Protein AF-A0A7M5XNF0-F1 (afdb_monomer)

Foldseek 3Di:
DPPVVVLLVLLVVLLVLLVVLLVLLVVLLVLLVDPDPVSVVVSVVSVVVSVVSVLVSVLSNLPSPDDPVCSVVVNVVVVVVVVVVVVVVVVVVVVCVVPDPPDCVVVSVVSVVVSVVSVVVSVVSVVVSVVVVVVVVD

pLDDT: mean 73.98, std 9.0, range [48.69, 85.56]

Radius of gyration: 18.17 Å; Cα contacts (8 Å, |Δi|>4): 62; chains: 1; bounding box: 54×25×46 Å

Structure (mmCIF, N/CA/C/O backbone):
data_AF-A0A7M5XNF0-F1
#
_entry.id   AF-A0A7M5XNF0-F1
#
loop_
_atom_site.group_PDB
_atom_site.id
_atom_site.type_symbol
_atom_site.label_atom_id
_atom_site.label_alt_id
_atom_site.label_comp_id
_atom_site.label_asym_id
_atom_site.label_entity_id
_atom_site.label_seq_id
_atom_site.pdbx_PDB_ins_code
_atom_site.Cartn_x
_atom_site.Cartn_y
_atom_site.Cartn_z
_atom_site.occupancy
_atom_site.B_iso_or_equiv
_atom_site.auth_seq_id
_atom_site.auth_comp_id
_atom_site.auth_asym_id
_atom_site.auth_atom_id
_atom_site.pdbx_PDB_model_num
ATOM 1 N N . MET A 1 1 ? 24.784 3.211 -17.891 1.00 59.44 1 MET A N 1
ATOM 2 C CA . MET A 1 1 ? 24.011 2.199 -17.129 1.00 59.44 1 MET A CA 1
ATOM 3 C C . MET A 1 1 ? 22.986 1.591 -18.078 1.00 59.44 1 MET A C 1
ATOM 5 O O . MET A 1 1 ? 22.301 2.371 -18.721 1.00 59.44 1 MET A O 1
ATOM 9 N N . SER A 1 2 ? 22.929 0.260 -18.236 1.00 78.19 2 SER A N 1
ATOM 10 C CA . SER A 1 2 ? 21.971 -0.394 -19.157 1.00 78.19 2 SER A CA 1
ATOM 11 C C . SER A 1 2 ? 20.518 -0.008 -18.801 1.00 78.19 2 SER A C 1
ATOM 13 O O . SER A 1 2 ? 20.221 0.072 -17.601 1.00 78.19 2 SER A O 1
ATOM 15 N N . PRO A 1 3 ? 19.625 0.243 -19.782 1.00 77.06 3 PRO A N 1
ATOM 16 C CA . PRO A 1 3 ? 18.224 0.617 -19.546 1.00 77.06 3 PRO A CA 1
ATOM 17 C C . PRO A 1 3 ? 17.480 -0.361 -18.620 1.00 77.06 3 PRO A C 1
ATOM 19 O O . PRO A 1 3 ? 16.696 0.068 -17.774 1.00 77.06 3 PRO A O 1
ATOM 22 N N . GLU A 1 4 ? 17.809 -1.653 -18.672 1.00 78.31 4 GLU A N 1
ATOM 23 C CA . GLU A 1 4 ? 17.236 -2.679 -17.788 1.00 78.31 4 GLU A CA 1
ATOM 24 C C . GLU A 1 4 ? 17.640 -2.484 -16.317 1.00 78.31 4 GLU A C 1
ATOM 26 O O . GLU A 1 4 ? 16.820 -2.600 -15.404 1.00 78.31 4 GLU A O 1
ATOM 31 N N . LYS A 1 5 ? 18.899 -2.096 -16.068 1.00 77.81 5 LYS A N 1
ATOM 32 C CA . LYS A 1 5 ? 19.396 -1.801 -14.712 1.00 77.81 5 LYS A CA 1
ATOM 33 C C . LYS A 1 5 ? 18.741 -0.540 -14.140 1.00 77.81 5 LYS A C 1
ATOM 35 O O . LYS A 1 5 ? 18.507 -0.471 -12.935 1.00 77.81 5 LYS A O 1
ATOM 40 N N . ALA A 1 6 ? 18.421 0.439 -14.990 1.00 79.69 6 ALA A N 1
ATOM 41 C CA . ALA A 1 6 ? 17.707 1.648 -14.581 1.00 79.69 6 ALA A CA 1
ATOM 42 C C . ALA A 1 6 ? 16.245 1.357 -14.199 1.00 79.69 6 ALA A C 1
ATOM 44 O O . ALA A 1 6 ? 15.774 1.875 -13.186 1.00 79.69 6 ALA A O 1
ATOM 45 N N . HIS A 1 7 ? 15.555 0.490 -14.947 1.00 79.75 7 HIS A N 1
ATOM 46 C CA . HIS A 1 7 ? 14.203 0.032 -14.609 1.00 79.75 7 HIS A CA 1
ATOM 47 C C . HIS A 1 7 ? 14.173 -0.730 -13.274 1.00 79.75 7 HIS A C 1
ATOM 49 O O . HIS A 1 7 ? 13.392 -0.393 -12.386 1.00 79.75 7 HIS A O 1
ATOM 55 N N . LEU A 1 8 ? 15.098 -1.677 -13.072 1.00 79.88 8 LEU A N 1
ATOM 56 C CA . LEU A 1 8 ? 15.208 -2.412 -11.806 1.00 79.88 8 LEU A CA 1
ATOM 57 C C . LEU A 1 8 ? 15.539 -1.515 -10.614 1.00 79.88 8 LEU A C 1
ATOM 59 O O . LEU A 1 8 ? 15.061 -1.772 -9.510 1.00 79.88 8 LEU A O 1
ATOM 63 N N . LYS A 1 9 ? 16.346 -0.466 -10.814 1.00 82.19 9 LYS A N 1
ATOM 64 C CA . LYS A 1 9 ? 16.624 0.514 -9.760 1.00 82.19 9 LYS A CA 1
ATOM 65 C C . LYS A 1 9 ? 15.343 1.241 -9.338 1.00 82.19 9 LYS A C 1
ATOM 67 O O . LYS A 1 9 ? 15.036 1.247 -8.155 1.00 82.19 9 LYS A O 1
ATOM 72 N N . ARG A 1 10 ? 14.557 1.740 -10.299 1.00 80.56 10 ARG A N 1
ATOM 73 C CA . ARG A 1 10 ? 13.265 2.399 -10.023 1.00 80.56 10 ARG A CA 1
ATOM 74 C C . ARG A 1 10 ? 12.299 1.476 -9.281 1.00 80.56 10 ARG A C 1
ATOM 76 O O . ARG A 1 10 ? 11.670 1.887 -8.316 1.00 80.56 10 ARG A O 1
ATOM 83 N N . LEU A 1 11 ? 12.242 0.206 -9.682 1.00 80.56 11 LEU A N 1
ATOM 84 C CA . LEU A 1 11 ? 11.401 -0.792 -9.025 1.00 80.56 11 LEU A CA 1
ATOM 85 C C . LEU A 1 11 ? 11.859 -1.088 -7.583 1.00 80.56 11 LEU A C 1
ATOM 87 O O . LEU A 1 11 ? 11.026 -1.277 -6.698 1.00 80.56 11 LEU A O 1
ATOM 91 N N . LYS A 1 12 ? 13.176 -1.097 -7.328 1.00 80.44 12 LYS A N 1
ATOM 92 C CA . LYS A 1 12 ? 13.748 -1.224 -5.975 1.00 80.44 12 LYS A CA 1
ATOM 93 C C . LYS A 1 12 ? 13.467 -0.002 -5.108 1.00 80.44 12 LYS A C 1
ATOM 95 O O . LYS A 1 12 ? 13.158 -0.178 -3.932 1.00 80.44 12 LYS A O 1
ATOM 100 N N . ASP A 1 13 ? 13.518 1.197 -5.681 1.00 83.88 13 ASP A N 1
ATOM 101 C CA . ASP A 1 13 ? 13.226 2.444 -4.968 1.00 83.88 13 ASP A CA 1
ATOM 102 C C . ASP A 1 13 ? 11.769 2.477 -4.458 1.00 83.88 13 ASP A C 1
ATOM 104 O O . ASP A 1 13 ? 11.490 3.096 -3.434 1.00 83.88 13 ASP A O 1
ATOM 108 N N . CYS A 1 14 ? 10.849 1.730 -5.086 1.00 81.25 14 CYS A N 1
ATOM 109 C CA . CYS A 1 14 ? 9.481 1.560 -4.591 1.00 81.25 14 CYS A CA 1
ATOM 110 C C . CYS A 1 14 ? 9.374 0.669 -3.334 1.00 81.25 14 CYS A C 1
ATOM 112 O O . CYS A 1 14 ? 8.430 0.824 -2.561 1.00 81.25 14 CYS A O 1
ATOM 114 N N . ILE A 1 15 ? 10.312 -0.255 -3.089 1.00 80.19 15 ILE A N 1
ATOM 115 C CA . ILE A 1 15 ? 10.198 -1.270 -2.018 1.00 80.19 15 ILE A CA 1
ATOM 116 C C . ILE A 1 15 ? 10.149 -0.625 -0.626 1.00 80.19 15 ILE A C 1
ATOM 118 O O . ILE A 1 15 ? 9.349 -1.029 0.223 1.00 80.19 15 ILE A O 1
ATOM 122 N N . LEU A 1 16 ? 10.989 0.385 -0.390 1.00 80.94 16 LEU A N 1
ATOM 123 C CA . LEU A 1 16 ? 11.044 1.107 0.881 1.00 80.94 16 LEU A CA 1
ATOM 124 C C . LEU A 1 16 ? 9.690 1.769 1.227 1.00 80.94 16 LEU A C 1
ATOM 126 O O . LEU A 1 16 ? 9.158 1.470 2.298 1.00 80.94 16 LEU A O 1
ATOM 130 N N . PRO A 1 17 ? 9.077 2.587 0.347 1.00 83.44 17 PRO A N 1
ATOM 131 C CA . PRO A 1 17 ? 7.759 3.166 0.593 1.00 83.44 17 PRO A CA 1
ATOM 132 C C . PRO A 1 17 ? 6.661 2.130 0.875 1.00 83.44 17 PRO A C 1
ATOM 134 O O . PRO A 1 17 ? 5.855 2.325 1.791 1.00 83.44 17 PRO A O 1
ATOM 137 N N . PHE A 1 18 ? 6.638 1.008 0.144 1.00 79.06 18 PHE A N 1
ATOM 138 C CA . PHE A 1 18 ? 5.683 -0.074 0.419 1.00 79.06 18 PHE A CA 1
ATOM 139 C C . PHE A 1 18 ? 5.898 -0.693 1.803 1.00 79.06 18 PHE A C 1
ATOM 141 O O . PHE A 1 18 ? 4.929 -0.955 2.512 1.00 79.06 18 PHE A O 1
ATOM 148 N N . THR A 1 19 ? 7.154 -0.873 2.215 1.00 80.12 19 THR A N 1
ATOM 149 C CA . THR A 1 19 ? 7.495 -1.408 3.542 1.00 80.12 19 THR A CA 1
ATOM 150 C C . THR A 1 19 ? 7.044 -0.458 4.652 1.00 80.12 19 THR A C 1
ATOM 152 O O . THR A 1 19 ? 6.409 -0.891 5.610 1.00 80.12 19 THR A O 1
ATOM 155 N N . ILE A 1 20 ? 7.295 0.847 4.494 1.00 82.19 20 ILE A N 1
ATOM 156 C CA . ILE A 1 20 ? 6.837 1.886 5.432 1.00 82.19 20 ILE A CA 1
ATOM 157 C C . ILE A 1 20 ? 5.308 1.862 5.553 1.00 82.19 20 ILE A C 1
ATOM 159 O O . ILE A 1 20 ? 4.769 1.903 6.657 1.00 82.19 20 ILE A O 1
ATOM 163 N N . THR A 1 21 ? 4.610 1.729 4.424 1.00 81.06 21 THR A N 1
ATOM 164 C CA . THR A 1 21 ? 3.143 1.631 4.390 1.00 81.06 21 THR A CA 1
ATOM 165 C C . THR A 1 21 ? 2.639 0.390 5.128 1.00 81.06 21 THR A C 1
ATOM 167 O O . THR A 1 21 ? 1.663 0.475 5.871 1.00 81.06 21 THR A O 1
ATOM 170 N N . GLY A 1 22 ? 3.321 -0.750 4.971 1.00 79.06 22 GLY A N 1
ATOM 171 C CA . GLY A 1 22 ? 3.013 -1.984 5.698 1.00 79.06 22 GLY A CA 1
ATOM 172 C C . GLY A 1 22 ? 3.206 -1.844 7.211 1.00 79.06 22 GLY A C 1
ATOM 173 O O . GLY A 1 22 ? 2.326 -2.234 7.976 1.00 79.06 22 GLY A O 1
ATOM 174 N N . ILE A 1 23 ? 4.303 -1.220 7.652 1.00 82.00 23 ILE A N 1
ATOM 175 C CA . ILE A 1 23 ? 4.564 -0.956 9.078 1.00 82.00 23 ILE A CA 1
ATOM 176 C C . ILE A 1 23 ? 3.491 -0.028 9.664 1.00 82.00 23 ILE A C 1
ATOM 178 O O . ILE A 1 23 ? 2.929 -0.330 10.717 1.00 82.00 23 ILE A O 1
ATOM 182 N N . LEU A 1 24 ? 3.157 1.065 8.966 1.00 80.44 24 LEU A N 1
ATOM 183 C CA . LEU A 1 24 ? 2.090 1.988 9.372 1.00 80.44 24 LEU A CA 1
ATOM 184 C C . LEU A 1 24 ? 0.740 1.275 9.512 1.00 80.44 24 LEU A C 1
ATOM 186 O O . LEU A 1 24 ? 0.011 1.530 10.468 1.00 80.44 24 LEU A O 1
ATOM 190 N N . ALA A 1 25 ? 0.423 0.355 8.597 1.00 79.06 25 ALA A N 1
ATOM 191 C CA . ALA A 1 25 ? -0.804 -0.432 8.659 1.00 79.06 25 ALA A CA 1
ATOM 192 C C . ALA A 1 25 ? -0.854 -1.362 9.882 1.00 79.06 25 ALA A C 1
ATOM 194 O O . ALA A 1 25 ? -1.897 -1.466 10.526 1.00 79.06 25 ALA A O 1
ATOM 195 N N . ILE A 1 26 ? 0.264 -2.009 10.231 1.00 78.31 26 ILE A N 1
ATOM 196 C CA . ILE A 1 26 ? 0.357 -2.870 11.421 1.00 78.31 26 ILE A CA 1
ATOM 197 C C . ILE A 1 26 ? 0.159 -2.043 12.695 1.00 78.31 26 ILE A C 1
ATOM 199 O O . ILE A 1 26 ? -0.649 -2.416 13.544 1.00 78.31 26 ILE A O 1
ATOM 203 N N . ILE A 1 27 ? 0.845 -0.900 12.805 1.00 81.69 27 ILE A N 1
ATOM 204 C CA . ILE A 1 27 ? 0.698 0.022 13.943 1.00 81.69 27 ILE A CA 1
ATOM 205 C C . ILE A 1 27 ? -0.765 0.453 14.082 1.00 81.69 27 ILE A C 1
ATOM 207 O O . ILE A 1 27 ? -1.325 0.410 15.175 1.00 81.69 27 ILE A O 1
ATOM 211 N N . LEU A 1 28 ? -1.407 0.806 12.970 1.00 78.19 28 LEU A N 1
ATOM 212 C CA . LEU A 1 28 ? -2.810 1.193 12.953 1.00 78.19 28 LEU A CA 1
ATOM 213 C C . LEU A 1 28 ? -3.736 0.073 13.434 1.00 78.19 28 LEU A C 1
ATOM 215 O O . LEU A 1 28 ? -4.622 0.344 14.240 1.00 78.19 28 LEU A O 1
ATOM 219 N N . CYS A 1 29 ? -3.521 -1.168 12.988 1.00 74.69 29 CYS A N 1
ATOM 220 C CA . CYS A 1 29 ? -4.317 -2.316 13.435 1.00 74.69 29 CYS A CA 1
ATOM 221 C C . CYS A 1 29 ? -4.199 -2.532 14.951 1.00 74.69 29 CYS A C 1
ATOM 223 O O . CYS A 1 29 ? -5.197 -2.823 15.604 1.00 74.69 29 CYS A O 1
ATOM 225 N N . ILE A 1 30 ? -2.999 -2.350 15.513 1.00 78.12 30 ILE A N 1
ATOM 226 C CA . ILE A 1 30 ? -2.758 -2.482 16.956 1.00 78.12 30 ILE A CA 1
ATOM 227 C C . ILE A 1 30 ? -3.480 -1.373 17.732 1.00 78.12 30 ILE A C 1
ATOM 229 O O . ILE A 1 30 ? -4.176 -1.664 18.702 1.00 78.12 30 ILE A O 1
ATOM 233 N N . ILE A 1 31 ? -3.355 -0.111 17.302 1.00 75.88 31 ILE A N 1
ATOM 234 C CA . ILE A 1 31 ? -4.000 1.022 17.991 1.00 75.88 31 ILE A CA 1
ATOM 235 C C . ILE A 1 31 ? -5.532 0.914 17.892 1.00 75.88 31 ILE A C 1
ATOM 237 O O . ILE A 1 31 ? -6.226 1.169 18.870 1.00 75.88 31 ILE A O 1
ATOM 241 N N . SER A 1 32 ? -6.055 0.472 16.744 1.00 69.94 32 SER A N 1
ATOM 242 C CA . SER A 1 32 ? -7.496 0.318 16.494 1.00 69.94 32 SER A CA 1
ATOM 243 C C . SER A 1 32 ? -8.157 -0.816 17.300 1.00 69.94 32 SER A C 1
ATOM 245 O O . SER A 1 32 ? -9.384 -0.902 17.352 1.00 69.94 32 SER A O 1
ATOM 247 N N . LEU A 1 33 ? -7.375 -1.693 17.943 1.00 71.50 33 LEU A N 1
ATOM 248 C CA . LEU A 1 33 ? -7.895 -2.733 18.839 1.00 71.50 33 LEU A CA 1
ATOM 249 C C . LEU A 1 33 ? -8.219 -2.195 20.242 1.00 71.50 33 LEU A C 1
ATOM 251 O O . LEU A 1 33 ? -8.956 -2.835 20.987 1.00 71.50 33 LEU A O 1
ATOM 255 N N . ILE A 1 34 ? -7.676 -1.032 20.615 1.00 77.94 34 ILE A N 1
ATOM 256 C CA . ILE A 1 34 ? -7.868 -0.436 21.938 1.00 77.94 34 ILE A CA 1
ATOM 257 C C . ILE A 1 34 ? -9.098 0.487 21.881 1.00 77.94 34 ILE A C 1
ATOM 259 O O . ILE A 1 34 ? -9.029 1.533 21.231 1.00 77.94 34 ILE A O 1
ATOM 263 N N . PRO A 1 35 ? -10.213 0.164 22.567 1.00 70.75 35 PRO A N 1
ATOM 264 C CA . PRO A 1 35 ? -11.434 0.969 22.542 1.00 70.75 35 PRO A CA 1
ATOM 265 C C . PRO A 1 35 ? -11.288 2.205 23.446 1.00 70.75 35 PRO A C 1
ATOM 267 O O . PRO A 1 35 ? -11.890 2.302 24.513 1.00 70.75 35 PRO A O 1
ATOM 270 N N . HIS A 1 36 ? -10.440 3.151 23.037 1.00 78.56 36 HIS A N 1
ATOM 271 C CA . HIS A 1 36 ? -1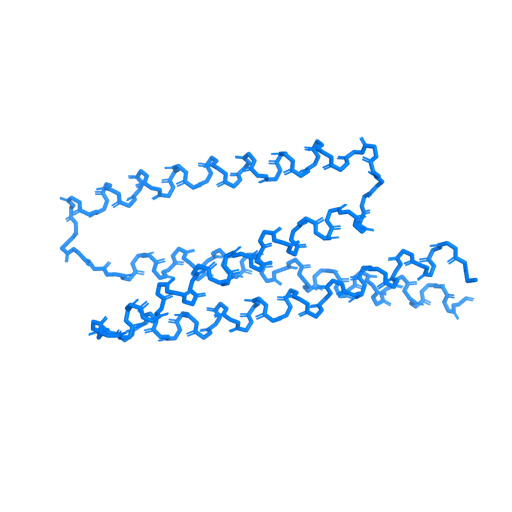0.196 4.404 23.748 1.00 78.56 36 HIS A CA 1
ATOM 272 C C . HIS A 1 36 ? -10.364 5.600 22.808 1.00 78.56 36 HIS A C 1
ATOM 274 O O . HIS A 1 36 ? -9.656 5.726 21.807 1.00 78.56 36 HIS A O 1
ATOM 280 N N . LEU A 1 37 ? -11.258 6.524 23.170 1.00 78.19 37 LEU A N 1
ATOM 281 C CA . LEU A 1 37 ? -11.703 7.620 22.304 1.00 78.19 37 LEU A CA 1
ATOM 282 C C . LEU A 1 37 ? -10.546 8.478 21.760 1.00 78.19 37 LEU A C 1
ATOM 284 O O . LEU A 1 37 ? -10.494 8.778 20.569 1.00 78.19 37 LEU A O 1
ATOM 288 N N . GLN A 1 38 ? -9.577 8.837 22.607 1.00 81.44 38 GLN A N 1
ATOM 289 C CA . GLN A 1 38 ? -8.435 9.656 22.173 1.00 81.44 38 GLN A CA 1
ATOM 290 C C . GLN A 1 38 ? -7.487 8.896 21.234 1.00 81.44 38 GLN A C 1
ATOM 292 O O . GLN A 1 38 ? -6.925 9.488 20.313 1.00 81.44 38 GLN A O 1
ATOM 297 N N . LEU A 1 39 ? -7.330 7.581 21.440 1.00 78.00 39 LEU A N 1
ATOM 298 C CA . LEU A 1 39 ? -6.493 6.745 20.576 1.00 78.00 39 LEU A CA 1
ATOM 299 C C . LEU A 1 39 ? -7.167 6.539 19.221 1.00 78.00 39 LEU A C 1
ATOM 301 O O . LEU A 1 39 ? -6.484 6.542 18.208 1.00 78.00 39 LEU A O 1
ATOM 305 N N . GLN A 1 40 ? -8.497 6.479 19.182 1.00 78.25 40 GLN A N 1
ATOM 306 C CA . GLN A 1 40 ? -9.263 6.337 17.948 1.00 78.25 40 GLN A CA 1
ATOM 307 C C . GLN A 1 40 ? -9.173 7.577 17.042 1.00 78.25 40 GLN A C 1
ATOM 309 O O . GLN A 1 40 ? -9.043 7.443 15.824 1.00 78.25 40 GLN A O 1
ATOM 314 N N . ILE A 1 41 ? -9.155 8.787 17.620 1.00 81.94 41 ILE A N 1
ATOM 315 C CA . ILE A 1 41 ? -8.888 10.025 16.864 1.00 81.94 41 ILE A CA 1
ATOM 316 C C . ILE A 1 41 ? -7.473 9.980 16.266 1.00 81.94 41 ILE A C 1
ATOM 318 O O . ILE A 1 41 ? -7.285 10.282 15.086 1.00 81.94 41 ILE A O 1
ATOM 322 N N . ALA A 1 42 ? -6.482 9.540 17.048 1.00 81.25 42 ALA A N 1
ATOM 323 C CA . ALA A 1 42 ? -5.118 9.365 16.556 1.00 81.25 42 ALA A CA 1
ATOM 324 C C . ALA A 1 42 ? -5.032 8.291 15.453 1.00 81.25 42 ALA A C 1
ATOM 326 O O . ALA A 1 42 ? -4.366 8.512 14.440 1.00 81.25 42 ALA A O 1
ATOM 327 N N . SER A 1 43 ? -5.754 7.172 15.588 1.00 80.06 43 SER A N 1
ATOM 328 C CA . SER A 1 43 ? -5.865 6.134 14.555 1.00 80.06 43 SER A CA 1
ATOM 329 C C . SER A 1 43 ? -6.453 6.675 13.262 1.00 80.06 43 SER A C 1
ATOM 331 O O . SER A 1 43 ? -5.983 6.297 12.195 1.00 80.06 43 SER A O 1
ATOM 333 N N . PHE A 1 44 ? -7.440 7.571 13.330 1.00 80.31 44 PHE A N 1
ATOM 334 C CA . PHE A 1 44 ? -8.035 8.178 12.140 1.00 80.31 44 PHE A CA 1
ATOM 335 C C . PHE A 1 44 ? -7.039 9.065 11.382 1.00 80.31 44 PHE A C 1
ATOM 337 O O . PHE A 1 44 ? -6.918 8.966 10.159 1.00 80.31 44 PHE A O 1
ATOM 344 N N . VAL A 1 45 ? -6.272 9.892 12.099 1.00 85.56 45 VAL A N 1
ATOM 345 C CA . VAL A 1 45 ? -5.208 10.707 11.488 1.00 85.56 45 VAL A CA 1
ATOM 346 C C . VAL A 1 45 ? -4.143 9.803 10.865 1.00 85.56 45 VAL A C 1
ATOM 348 O O . VAL A 1 45 ? -3.765 9.987 9.707 1.00 85.56 45 VAL A O 1
ATOM 351 N N . LEU A 1 46 ? -3.705 8.778 11.599 1.00 81.25 46 LEU A N 1
AT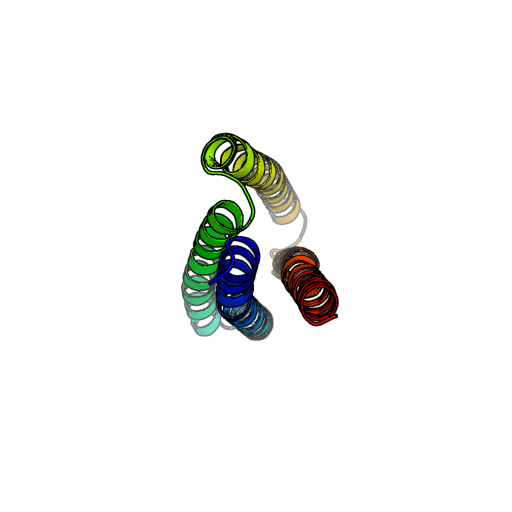OM 352 C CA . LEU A 1 46 ? -2.706 7.826 11.120 1.00 81.25 46 LEU A CA 1
ATOM 353 C C . LEU A 1 46 ? -3.211 7.023 9.908 1.00 81.25 46 LEU A C 1
ATOM 355 O O . LEU A 1 46 ? -2.447 6.772 8.976 1.00 81.25 46 LEU A O 1
ATOM 359 N N . TYR A 1 47 ? -4.504 6.687 9.882 1.00 80.62 47 TYR A N 1
ATOM 360 C CA . TYR A 1 47 ? -5.175 6.039 8.757 1.00 80.62 47 TYR A CA 1
ATOM 361 C C . TYR A 1 47 ? -5.139 6.903 7.505 1.00 80.62 47 TYR A C 1
ATOM 363 O O . TYR A 1 47 ? -4.771 6.424 6.433 1.00 80.62 47 TYR A O 1
ATOM 371 N N . MET A 1 48 ? -5.488 8.184 7.635 1.00 83.00 48 MET A N 1
ATOM 372 C CA . MET A 1 48 ? -5.475 9.117 6.513 1.00 83.00 48 MET A CA 1
ATOM 373 C C . MET A 1 48 ? -4.065 9.248 5.923 1.00 83.00 48 MET A C 1
ATOM 375 O O . MET A 1 48 ? -3.905 9.198 4.702 1.00 83.00 48 MET A O 1
ATOM 379 N N . VAL A 1 49 ? -3.042 9.330 6.781 1.00 84.25 49 VAL A N 1
ATOM 380 C CA . VAL A 1 49 ? -1.635 9.355 6.357 1.00 84.25 49 VAL A CA 1
ATOM 381 C C . VAL A 1 49 ? -1.267 8.060 5.632 1.00 84.25 49 VAL A C 1
ATOM 383 O O . VAL A 1 49 ? -0.820 8.110 4.487 1.00 84.25 49 VAL A O 1
ATOM 386 N N . MET A 1 50 ? -1.510 6.898 6.246 1.00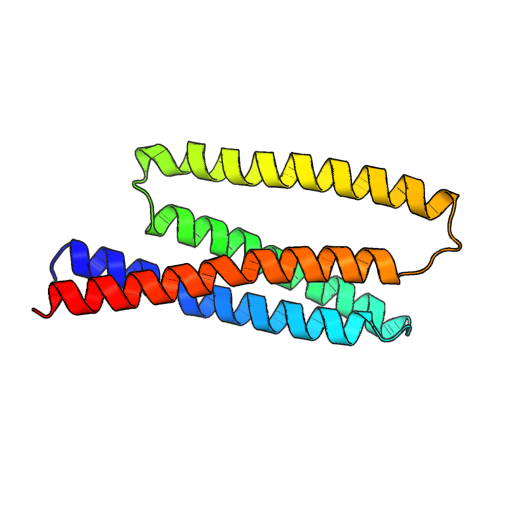 83.69 50 MET A N 1
ATOM 387 C CA . MET A 1 50 ? -1.213 5.587 5.654 1.00 83.69 50 MET A CA 1
ATOM 388 C C . MET A 1 50 ? -1.891 5.406 4.288 1.00 83.69 50 MET A C 1
ATOM 390 O O . MET A 1 50 ? -1.256 4.952 3.333 1.00 83.69 50 MET A O 1
ATOM 394 N N . ARG A 1 51 ? -3.151 5.834 4.163 1.00 80.69 51 ARG A N 1
ATOM 395 C CA . ARG A 1 51 ? -3.912 5.796 2.911 1.00 80.69 51 ARG A CA 1
ATOM 396 C C . ARG A 1 51 ? -3.300 6.703 1.839 1.00 80.69 51 ARG A C 1
ATOM 398 O O . ARG A 1 51 ? -3.210 6.296 0.681 1.00 80.69 51 ARG A O 1
ATOM 405 N N . GLY A 1 52 ? -2.841 7.897 2.216 1.00 84.62 52 GLY A N 1
ATOM 406 C CA . GLY A 1 52 ? -2.108 8.795 1.321 1.00 84.62 52 GLY A CA 1
ATOM 407 C C . GLY A 1 52 ? -0.823 8.158 0.785 1.00 84.62 52 GLY A C 1
ATOM 408 O O . GLY A 1 52 ? -0.589 8.161 -0.426 1.00 84.62 52 GLY A O 1
ATOM 409 N N . PHE A 1 53 ? -0.036 7.530 1.666 1.00 83.69 53 PHE A N 1
ATOM 410 C CA . PHE A 1 53 ? 1.153 6.771 1.268 1.00 83.69 53 PHE A CA 1
ATOM 411 C C . PHE A 1 53 ? 0.803 5.612 0.330 1.00 83.69 53 PHE A C 1
ATOM 413 O O . PHE A 1 53 ? 1.471 5.439 -0.686 1.00 83.69 53 PHE A O 1
ATOM 420 N N . LEU A 1 54 ? -0.268 4.861 0.604 1.00 81.25 54 LEU A N 1
ATOM 421 C CA . LEU A 1 54 ? -0.698 3.740 -0.234 1.00 81.25 54 LEU A CA 1
ATOM 422 C C . LEU A 1 54 ? -0.987 4.167 -1.679 1.00 81.25 54 LEU A C 1
ATOM 424 O O . LEU A 1 54 ? -0.460 3.553 -2.608 1.00 81.25 54 LEU A O 1
ATOM 428 N N . TYR A 1 55 ? -1.781 5.223 -1.888 1.00 82.25 55 TYR A N 1
ATOM 429 C CA . TYR A 1 55 ? -2.100 5.684 -3.246 1.00 82.25 55 TYR A CA 1
ATOM 430 C C . TYR A 1 55 ? -0.899 6.323 -3.948 1.00 82.25 55 TYR A C 1
ATOM 432 O O . TYR A 1 55 ? -0.687 6.071 -5.135 1.00 82.25 55 TYR A O 1
ATOM 440 N N . SER A 1 56 ? -0.081 7.087 -3.217 1.00 85.06 56 SER A N 1
ATOM 441 C CA . SER A 1 56 ? 1.161 7.659 -3.754 1.00 85.06 56 SER A CA 1
ATOM 442 C C . SER A 1 56 ? 2.121 6.561 -4.228 1.00 85.06 56 SER A C 1
ATOM 444 O O . SER A 1 56 ? 2.624 6.600 -5.352 1.00 85.06 56 SER A O 1
ATOM 446 N N . ASN A 1 57 ? 2.288 5.509 -3.422 1.00 84.00 57 ASN A N 1
ATOM 447 C CA . ASN A 1 57 ? 3.130 4.361 -3.752 1.00 84.00 57 ASN A CA 1
ATOM 448 C C . ASN A 1 57 ? 2.568 3.547 -4.918 1.00 84.00 57 ASN A C 1
ATOM 450 O O . ASN A 1 57 ? 3.334 3.084 -5.761 1.00 84.00 57 ASN A O 1
ATOM 454 N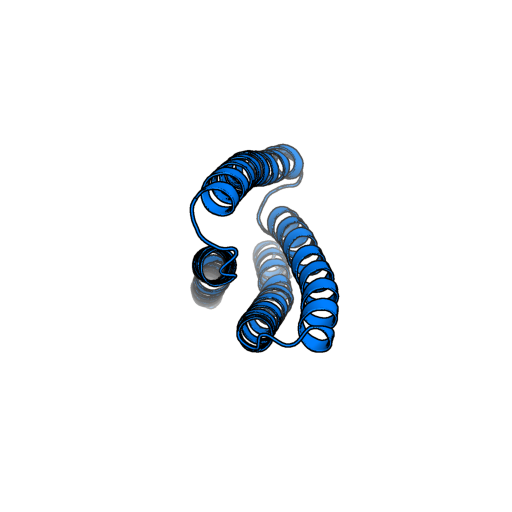 N . HIS A 1 58 ? 1.243 3.405 -5.004 1.00 81.38 58 HIS A N 1
ATOM 455 C CA . HIS A 1 58 ? 0.591 2.764 -6.143 1.00 81.38 58 HIS A CA 1
ATOM 456 C C . HIS A 1 58 ? 0.858 3.528 -7.449 1.00 81.38 58 HIS A C 1
ATOM 458 O O . HIS A 1 58 ? 1.234 2.918 -8.451 1.00 81.38 58 HIS A O 1
ATOM 464 N N . GLY A 1 59 ? 0.754 4.861 -7.427 1.00 81.94 59 GLY A N 1
ATOM 465 C CA . GLY A 1 59 ? 1.105 5.709 -8.569 1.00 81.94 59 GLY A CA 1
ATOM 466 C C . GLY A 1 59 ? 2.586 5.608 -8.946 1.00 81.94 59 GLY A C 1
ATOM 467 O O . GLY A 1 59 ? 2.915 5.388 -10.112 1.00 81.94 59 GLY A O 1
ATOM 468 N N . ALA A 1 60 ? 3.487 5.685 -7.962 1.00 85.31 60 ALA A N 1
ATOM 469 C CA . ALA A 1 60 ? 4.930 5.558 -8.180 1.00 85.31 60 ALA A CA 1
ATOM 470 C C . ALA A 1 60 ? 5.320 4.185 -8.757 1.00 85.31 60 ALA A C 1
ATOM 472 O O . ALA A 1 60 ? 6.174 4.099 -9.646 1.00 85.31 60 ALA A O 1
ATOM 473 N N . TYR A 1 61 ? 4.665 3.117 -8.294 1.00 81.62 61 TYR A N 1
ATOM 474 C CA . TYR A 1 61 ? 4.846 1.768 -8.818 1.00 81.62 61 TYR A CA 1
ATOM 475 C C . TYR A 1 61 ? 4.371 1.651 -10.261 1.00 81.62 61 TYR A C 1
ATOM 477 O O . TYR A 1 61 ? 5.146 1.227 -11.115 1.00 81.62 61 TYR A O 1
ATOM 485 N N . MET A 1 62 ? 3.138 2.072 -10.553 1.00 80.56 62 MET A N 1
ATOM 486 C CA . MET A 1 62 ? 2.582 2.000 -11.906 1.00 80.56 62 MET A CA 1
ATOM 487 C C . MET A 1 62 ? 3.454 2.765 -12.912 1.00 80.56 62 MET A C 1
ATOM 489 O O . MET A 1 62 ? 3.673 2.282 -14.020 1.00 80.56 62 MET A O 1
ATOM 493 N N . GLY A 1 63 ? 4.020 3.910 -12.510 1.00 82.69 63 GLY A N 1
ATOM 494 C CA . GLY A 1 63 ? 4.917 4.710 -13.353 1.00 82.69 63 GLY A CA 1
ATOM 495 C C . GLY A 1 63 ? 6.326 4.129 -13.503 1.00 82.69 63 GLY A C 1
ATOM 496 O O . GLY A 1 63 ? 7.028 4.445 -14.463 1.00 82.69 63 GLY A O 1
ATOM 497 N N . SER A 1 64 ? 6.751 3.274 -12.570 1.00 80.81 64 SER A N 1
ATOM 498 C CA . SER A 1 64 ? 8.055 2.603 -12.616 1.00 80.81 64 SER A CA 1
ATOM 499 C C . SER A 1 64 ? 7.995 1.250 -13.326 1.00 80.81 64 SER A C 1
ATOM 501 O O . SER A 1 64 ? 8.969 0.867 -13.974 1.00 80.81 64 SER A O 1
ATOM 503 N N . ALA A 1 65 ? 6.871 0.539 -13.207 1.00 77.44 65 ALA A N 1
ATOM 504 C CA . ALA A 1 65 ? 6.658 -0.808 -13.728 1.00 77.44 65 ALA A CA 1
ATOM 505 C C . ALA A 1 65 ? 6.175 -0.826 -15.186 1.00 77.44 65 ALA A C 1
ATOM 507 O O . ALA A 1 65 ? 6.555 -1.728 -15.930 1.00 77.44 65 ALA A O 1
ATOM 508 N N . PHE A 1 66 ? 5.374 0.160 -15.605 1.00 78.00 66 PHE A N 1
ATOM 509 C CA . PHE A 1 66 ? 4.747 0.182 -16.928 1.00 78.00 66 PHE A CA 1
ATOM 510 C C . PHE A 1 66 ? 5.193 1.388 -17.767 1.00 78.00 66 PHE A C 1
ATOM 512 O O . PHE A 1 66 ? 5.524 2.445 -17.225 1.00 78.00 66 PHE A O 1
ATOM 519 N N . PRO A 1 67 ? 5.202 1.262 -19.106 1.00 76.44 67 PRO A N 1
ATOM 520 C CA . PRO A 1 67 ? 5.477 2.386 -19.993 1.00 76.44 67 PRO A CA 1
ATOM 521 C C . PRO A 1 67 ? 4.404 3.476 -19.858 1.00 76.44 67 PRO A C 1
ATOM 523 O O . PRO A 1 67 ? 3.214 3.189 -19.714 1.00 76.44 67 PRO A O 1
ATOM 526 N N . ALA A 1 68 ? 4.817 4.743 -19.985 1.00 76.75 68 ALA A N 1
ATOM 527 C CA . ALA A 1 68 ? 3.948 5.912 -19.800 1.00 76.75 68 ALA A CA 1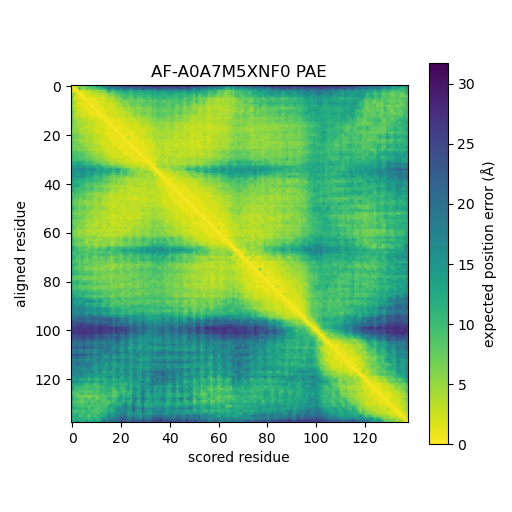
ATOM 528 C C . ALA A 1 68 ? 2.683 5.894 -20.682 1.00 76.75 68 ALA A C 1
ATOM 530 O O . ALA A 1 68 ? 1.647 6.412 -20.277 1.00 76.75 68 ALA A O 1
ATOM 531 N N . SER A 1 69 ? 2.740 5.239 -21.848 1.00 79.50 69 SER A N 1
ATOM 532 C CA . SER A 1 69 ? 1.598 5.079 -22.759 1.00 79.50 69 SER A CA 1
ATOM 533 C C . SER A 1 69 ? 0.413 4.325 -22.144 1.00 79.50 69 SER A C 1
ATOM 535 O O . SER A 1 69 ? -0.717 4.593 -22.535 1.00 79.50 69 SER A O 1
ATOM 537 N N . GLN A 1 70 ? 0.647 3.395 -21.213 1.00 81.50 70 GLN A N 1
ATOM 538 C CA . GLN A 1 70 ? -0.414 2.588 -20.591 1.00 81.50 70 GLN A CA 1
ATOM 539 C C . GLN A 1 70 ? -0.679 2.974 -19.131 1.00 81.50 70 GLN A C 1
ATOM 541 O O . GLN A 1 70 ? -1.618 2.466 -18.517 1.00 81.50 70 GLN A O 1
ATOM 546 N N . PHE A 1 71 ? 0.121 3.894 -18.580 1.00 80.81 71 PHE A N 1
ATOM 547 C CA . PHE A 1 71 ? 0.047 4.311 -17.182 1.00 80.81 71 PHE A CA 1
ATOM 548 C C . PHE A 1 71 ? -1.363 4.760 -16.783 1.00 80.81 71 PHE A C 1
ATOM 550 O O . PHE A 1 71 ? -1.913 4.252 -15.810 1.00 80.81 71 PHE A O 1
ATOM 557 N N . GLY A 1 72 ? -1.968 5.669 -17.557 1.00 80.31 72 GLY A N 1
ATOM 558 C CA . GLY A 1 72 ? -3.282 6.233 -17.238 1.00 80.31 72 GLY A CA 1
ATOM 559 C C . GLY A 1 72 ? -4.397 5.185 -17.215 1.00 80.31 72 GLY A C 1
ATOM 560 O O . GLY A 1 72 ? -5.224 5.189 -16.307 1.00 80.31 72 GLY A O 1
ATOM 561 N N . THR A 1 73 ? -4.384 4.246 -18.165 1.00 81.62 73 THR A N 1
ATOM 562 C CA . THR A 1 73 ? -5.385 3.173 -18.248 1.00 81.62 73 THR A CA 1
ATOM 563 C C . THR A 1 73 ? -5.234 2.168 -17.111 1.00 81.62 73 THR A C 1
ATOM 565 O O . THR A 1 73 ? -6.226 1.848 -16.458 1.00 81.62 73 THR A O 1
ATOM 568 N N . LEU A 1 74 ? -4.013 1.695 -16.827 1.00 77.00 74 LEU A N 1
ATOM 569 C CA . LEU A 1 74 ? -3.787 0.748 -15.729 1.00 77.00 74 LEU A CA 1
ATOM 570 C C . LEU A 1 74 ? -4.060 1.383 -14.363 1.00 77.00 74 LEU A C 1
ATOM 572 O O . LEU A 1 74 ? -4.702 0.759 -13.518 1.00 77.00 74 LEU A O 1
ATOM 576 N N . TYR A 1 75 ? -3.597 2.616 -14.148 1.00 79.94 75 TYR A N 1
ATOM 577 C CA . TYR A 1 75 ? -3.828 3.337 -12.899 1.00 79.94 75 TYR A CA 1
ATOM 578 C C . TYR A 1 75 ? -5.323 3.602 -12.689 1.00 79.94 75 TYR A C 1
ATOM 580 O O . TYR A 1 75 ? -5.863 3.287 -11.630 1.00 79.94 75 TYR A O 1
ATOM 588 N N . GLY A 1 76 ? -6.020 4.096 -13.718 1.00 79.06 76 GLY A N 1
ATOM 589 C CA . GLY A 1 76 ? -7.463 4.331 -13.673 1.00 79.06 76 GLY A CA 1
ATOM 590 C C . GLY A 1 76 ? -8.265 3.056 -13.408 1.00 79.06 76 GLY A C 1
ATOM 591 O O . GLY A 1 76 ? -9.175 3.071 -12.584 1.00 79.06 76 GLY A O 1
ATOM 592 N N . PHE A 1 77 ? -7.889 1.935 -14.029 1.00 76.31 77 PHE A N 1
ATOM 593 C CA . PHE A 1 77 ? -8.520 0.638 -13.778 1.00 76.31 77 PHE A CA 1
ATOM 594 C C . PHE A 1 77 ? -8.292 0.143 -12.341 1.00 76.31 77 PHE A C 1
ATOM 596 O O . PHE A 1 77 ? -9.225 -0.338 -11.698 1.00 76.31 77 PHE A O 1
ATOM 603 N N . GLY A 1 78 ? -7.081 0.322 -11.802 1.00 76.06 78 GLY A N 1
ATOM 604 C CA . GLY A 1 78 ? -6.775 0.009 -10.403 1.00 76.06 78 GLY A CA 1
ATOM 605 C C . GLY A 1 78 ? -7.631 0.816 -9.422 1.00 76.06 78 GLY A C 1
ATOM 606 O O . GLY A 1 78 ? -8.214 0.252 -8.494 1.00 76.06 78 GLY A O 1
ATOM 607 N N . ILE A 1 79 ? -7.777 2.123 -9.665 1.00 78.94 79 ILE A N 1
ATOM 608 C CA . ILE A 1 79 ? -8.641 2.996 -8.857 1.00 78.94 79 ILE A CA 1
ATOM 609 C C . ILE A 1 79 ? -10.125 2.651 -9.042 1.00 78.94 79 ILE A C 1
ATOM 611 O O . ILE A 1 79 ? -10.871 2.680 -8.066 1.00 78.94 79 ILE A O 1
ATOM 615 N N . PHE A 1 80 ? -10.560 2.271 -10.247 1.00 78.50 80 PHE A N 1
ATOM 616 C CA . PHE A 1 80 ? -11.935 1.837 -10.507 1.00 78.50 80 PHE A CA 1
ATOM 617 C C . PHE A 1 80 ? -12.297 0.590 -9.695 1.00 78.50 80 PHE A C 1
ATOM 619 O O . PHE A 1 80 ? -13.307 0.591 -8.992 1.00 78.50 80 PHE A O 1
ATOM 626 N N . ILE A 1 81 ? -11.442 -0.440 -9.713 1.00 74.38 81 ILE A N 1
ATOM 627 C CA . ILE A 1 81 ? -11.635 -1.640 -8.887 1.00 74.38 81 ILE A CA 1
ATOM 628 C C . ILE A 1 81 ? -11.679 -1.261 -7.403 1.00 74.38 81 ILE A C 1
ATOM 630 O O . ILE A 1 81 ? -12.576 -1.702 -6.686 1.00 74.38 81 ILE A O 1
ATOM 634 N N . ALA A 1 82 ? -10.750 -0.416 -6.944 1.00 74.44 82 ALA A N 1
ATOM 635 C CA . ALA A 1 82 ? -10.734 0.046 -5.558 1.00 74.44 82 ALA A CA 1
ATOM 636 C C . ALA A 1 82 ? -12.025 0.797 -5.180 1.00 74.44 82 ALA A C 1
ATOM 638 O O . ALA A 1 82 ? -12.527 0.624 -4.071 1.00 74.44 82 ALA A O 1
ATOM 639 N N . GLY A 1 83 ? -12.580 1.590 -6.100 1.00 75.31 83 GLY A N 1
ATOM 640 C CA . GLY A 1 83 ? -13.858 2.280 -5.940 1.00 75.31 83 GLY A CA 1
ATOM 641 C C . GLY A 1 83 ? -15.032 1.312 -5.811 1.00 75.31 83 GLY A C 1
ATOM 642 O O . GLY A 1 83 ? -15.783 1.409 -4.848 1.00 75.31 83 GLY A O 1
ATOM 643 N N . VAL A 1 84 ? -15.143 0.329 -6.713 1.00 76.44 84 VAL A N 1
ATOM 644 C CA . VAL A 1 84 ? -16.199 -0.702 -6.667 1.00 76.44 84 VAL A CA 1
ATOM 645 C C . VAL A 1 84 ? -16.154 -1.479 -5.350 1.00 76.44 84 VAL A C 1
ATOM 647 O O . VAL A 1 84 ? -17.181 -1.647 -4.691 1.00 76.44 84 VAL A O 1
ATOM 650 N N . VAL A 1 85 ? -14.959 -1.905 -4.931 1.00 75.12 85 VAL A N 1
ATOM 651 C CA . VAL A 1 85 ? -14.760 -2.593 -3.646 1.00 75.12 85 VAL A CA 1
ATOM 652 C C . VAL A 1 85 ? -15.114 -1.677 -2.473 1.00 75.12 85 VAL A C 1
ATOM 654 O O . VAL A 1 85 ? -15.773 -2.124 -1.537 1.00 75.12 85 VAL A O 1
ATOM 657 N N . GLY A 1 86 ? -14.730 -0.399 -2.528 1.00 74.06 86 GLY A N 1
ATOM 658 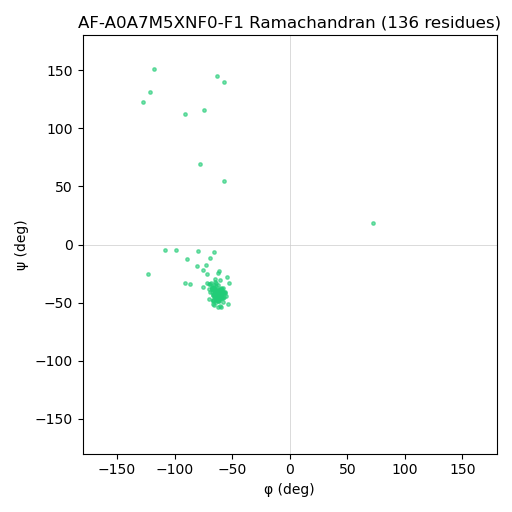C CA . GLY A 1 86 ? -15.046 0.595 -1.500 1.00 74.06 86 GLY A CA 1
ATOM 659 C C . GLY A 1 86 ? -16.547 0.859 -1.358 1.00 74.06 86 GLY A C 1
ATOM 660 O O . GLY A 1 86 ? -17.054 0.925 -0.240 1.00 74.06 86 GLY A O 1
ATOM 661 N N . THR A 1 87 ? -17.283 0.937 -2.469 1.00 76.25 87 THR A N 1
ATOM 662 C CA . THR A 1 87 ? -18.748 1.059 -2.458 1.00 76.25 87 THR A CA 1
ATOM 663 C C . THR A 1 87 ? -19.397 -0.172 -1.833 1.00 76.25 87 THR A C 1
ATOM 665 O O . THR A 1 87 ? -20.277 -0.037 -0.984 1.00 76.25 87 THR A O 1
ATOM 668 N N . PHE A 1 88 ? -18.926 -1.372 -2.187 1.00 70.69 88 PHE A N 1
ATOM 669 C CA . PHE A 1 88 ? -19.400 -2.614 -1.571 1.00 70.69 88 PHE A CA 1
ATOM 670 C C . PHE A 1 88 ? -19.097 -2.666 -0.069 1.00 70.69 88 PHE A C 1
ATOM 672 O O . PHE A 1 88 ? -19.954 -3.056 0.718 1.00 70.69 88 PHE A O 1
ATOM 679 N N . GLN A 1 89 ? -17.901 -2.239 0.345 1.00 69.00 89 GLN A N 1
ATOM 680 C CA . GLN A 1 89 ? -17.535 -2.141 1.760 1.00 69.00 89 GLN A CA 1
ATOM 681 C C . GLN A 1 89 ? -18.446 -1.188 2.529 1.00 69.00 89 GLN A C 1
ATOM 683 O O . GLN A 1 89 ? -18.888 -1.539 3.619 1.00 69.00 89 GLN A O 1
ATOM 688 N N . TYR A 1 90 ? -18.734 -0.012 1.969 1.00 69.19 90 TYR A N 1
ATOM 689 C CA . TYR A 1 90 ? -19.615 0.971 2.595 1.00 69.19 90 TYR A CA 1
ATOM 690 C C . TYR A 1 90 ? -21.044 0.432 2.744 1.00 69.19 90 TYR A C 1
ATOM 692 O O . TYR A 1 90 ? -21.610 0.484 3.834 1.00 69.19 90 TYR A O 1
ATOM 700 N N . ALA A 1 91 ? -21.588 -0.181 1.688 1.00 73.31 91 ALA A N 1
ATOM 701 C CA . ALA A 1 91 ? -22.909 -0.809 1.725 1.00 73.31 91 ALA A CA 1
ATOM 702 C C . ALA A 1 91 ? -22.989 -1.934 2.774 1.00 73.31 91 ALA A C 1
ATOM 704 O O . ALA A 1 91 ? -23.953 -2.024 3.533 1.00 73.31 91 ALA A O 1
ATOM 705 N N . LEU A 1 92 ? -21.950 -2.771 2.869 1.00 66.75 92 LEU A N 1
ATOM 706 C CA . LEU A 1 92 ? -21.856 -3.811 3.896 1.00 66.75 92 LEU A CA 1
ATOM 707 C C . LEU A 1 92 ? -21.727 -3.226 5.311 1.00 66.75 92 LEU A C 1
ATOM 709 O O . LEU A 1 92 ? -22.256 -3.815 6.253 1.00 66.75 92 LEU A O 1
ATOM 713 N N . PHE A 1 93 ? -21.038 -2.094 5.477 1.00 67.00 93 PHE A N 1
ATOM 714 C CA . PHE A 1 93 ? -20.895 -1.419 6.768 1.00 67.00 93 PHE A CA 1
ATOM 715 C C . PHE A 1 93 ? -22.231 -0.862 7.267 1.00 67.00 93 PHE A C 1
ATOM 717 O O . PHE A 1 93 ? -22.617 -1.153 8.399 1.00 67.00 93 PHE A O 1
ATOM 724 N N . GLU A 1 94 ? -22.976 -0.151 6.417 1.00 65.62 94 GLU A N 1
ATOM 725 C CA . GLU A 1 94 ? -24.311 0.343 6.779 1.00 65.62 94 GLU A CA 1
ATOM 726 C C . GLU A 1 94 ? -25.282 -0.800 7.095 1.00 65.62 94 GLU A C 1
ATOM 728 O O . GLU A 1 94 ? -26.049 -0.716 8.056 1.00 65.62 94 GLU A O 1
ATOM 733 N N . MET A 1 95 ? -25.215 -1.904 6.344 1.00 64.56 95 MET A N 1
ATOM 734 C CA . MET A 1 95 ? -26.063 -3.068 6.605 1.00 64.56 95 MET A CA 1
ATOM 735 C C . MET A 1 95 ? -25.749 -3.719 7.962 1.00 64.56 95 MET A C 1
ATOM 737 O O . MET A 1 95 ? -26.667 -4.128 8.670 1.00 64.56 95 MET A O 1
ATOM 741 N N . LYS A 1 96 ? -24.469 -3.795 8.362 1.00 55.34 96 LYS A N 1
ATOM 742 C CA . LYS A 1 96 ? -24.091 -4.346 9.675 1.00 55.34 96 LYS A CA 1
ATOM 743 C C . LYS A 1 96 ? -24.372 -3.395 10.835 1.00 55.34 96 LYS A C 1
ATOM 745 O O . LYS A 1 96 ? -24.797 -3.870 11.882 1.00 55.34 96 LYS A O 1
ATOM 750 N N . SER A 1 97 ? -24.197 -2.086 10.642 1.00 56.88 97 SER A N 1
ATOM 751 C CA . SER A 1 97 ? -24.494 -1.062 11.656 1.00 56.88 97 SER A CA 1
ATOM 752 C C . SER A 1 97 ? -25.969 -1.033 12.073 1.00 56.88 97 SER A C 1
ATOM 754 O O . SER A 1 97 ? -26.272 -0.541 13.154 1.00 56.88 97 SER A O 1
ATOM 756 N N . ASN A 1 98 ? -26.882 -1.529 11.232 1.00 55.44 98 ASN A N 1
ATOM 757 C CA . ASN A 1 98 ? -28.313 -1.588 11.536 1.00 55.44 98 ASN A CA 1
ATOM 758 C C . ASN A 1 98 ? -28.751 -2.886 12.244 1.00 55.44 98 ASN A C 1
ATOM 760 O O . ASN A 1 98 ? -29.879 -2.947 12.724 1.00 55.44 98 ASN A O 1
ATOM 764 N N . LEU A 1 99 ? -27.903 -3.925 12.300 1.00 53.78 99 LEU A N 1
ATOM 765 C CA . LEU A 1 99 ? -28.288 -5.255 12.807 1.00 53.78 99 LEU A CA 1
ATOM 766 C C . LEU A 1 99 ? -27.418 -5.768 13.967 1.00 53.78 99 LEU A C 1
ATOM 768 O O . LEU A 1 99 ? -27.883 -6.595 14.747 1.00 53.78 99 LEU A O 1
ATOM 772 N N . LEU A 1 100 ? -26.170 -5.303 14.084 1.00 48.69 100 LEU A N 1
ATOM 773 C CA . LEU A 1 100 ? -25.242 -5.640 15.166 1.00 48.69 100 LEU A CA 1
ATOM 774 C C . LEU A 1 100 ? -24.812 -4.352 15.876 1.00 48.69 100 LEU A C 1
ATOM 776 O O . LEU A 1 100 ? -24.397 -3.401 15.222 1.00 48.69 100 LEU A O 1
ATOM 780 N N . ASP A 1 101 ? -24.894 -4.378 17.202 1.00 53.75 101 ASP A N 1
ATOM 781 C CA . ASP A 1 101 ? -24.738 -3.314 18.207 1.00 53.75 101 ASP A CA 1
ATOM 782 C C . ASP A 1 101 ? -23.380 -2.557 18.193 1.00 53.75 101 ASP A C 1
ATOM 784 O O . ASP A 1 101 ? -22.660 -2.496 19.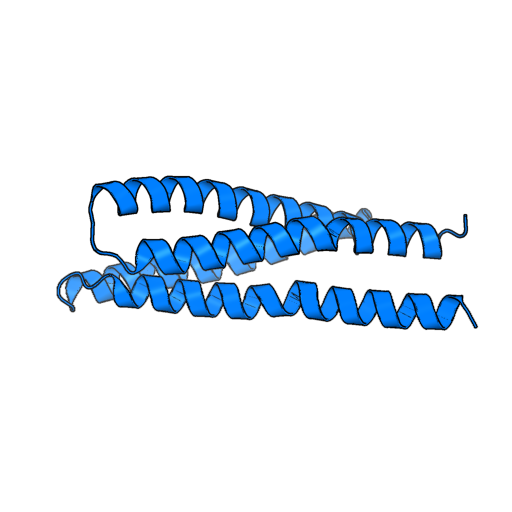185 1.00 53.75 101 ASP A O 1
ATOM 788 N N . GLY A 1 102 ? -22.981 -1.995 17.047 1.00 54.09 102 GLY A N 1
ATOM 789 C CA . GLY A 1 102 ? -21.873 -1.040 16.937 1.00 54.09 102 GLY A CA 1
ATOM 790 C C . GLY A 1 102 ? -20.455 -1.602 17.108 1.00 54.09 102 GLY A C 1
ATOM 791 O O . GLY A 1 102 ? -19.537 -0.823 17.355 1.00 54.09 102 GLY A O 1
ATOM 792 N N . ASP A 1 103 ? -20.240 -2.914 16.974 1.00 55.53 103 ASP A N 1
ATOM 793 C CA . ASP A 1 103 ? -18.952 -3.532 17.320 1.00 55.53 103 ASP A CA 1
ATOM 794 C C . ASP A 1 103 ? -17.836 -3.246 16.267 1.00 55.53 103 ASP A C 1
ATOM 796 O O . ASP A 1 103 ? -17.932 -3.692 15.111 1.00 55.53 103 ASP A O 1
ATOM 800 N N . PRO A 1 104 ? -16.746 -2.522 16.616 1.00 56.06 104 PRO A N 1
ATOM 801 C CA . PRO A 1 104 ? -15.677 -2.102 15.690 1.00 56.06 104 PRO A CA 1
ATOM 802 C C . PRO A 1 104 ? -14.834 -3.251 15.099 1.00 56.06 104 PRO A C 1
ATOM 804 O O . PRO A 1 104 ? -14.011 -3.037 14.200 1.00 56.06 104 PRO A O 1
ATOM 807 N N . LEU A 1 105 ? -15.044 -4.488 15.556 1.00 57.75 105 LEU A N 1
ATOM 808 C CA . LEU A 1 105 ? -14.315 -5.684 15.120 1.00 57.75 105 LEU A CA 1
ATOM 809 C C . LEU A 1 105 ? -14.418 -5.969 13.617 1.00 57.75 105 LEU A C 1
ATOM 811 O O . LEU A 1 105 ? -13.430 -6.360 12.993 1.00 57.75 105 LEU A O 1
ATOM 815 N N . VAL A 1 106 ? -15.583 -5.748 13.002 1.00 55.69 106 VAL A N 1
ATOM 816 C CA . VAL A 1 106 ? -15.772 -6.040 11.569 1.00 55.69 106 VAL A CA 1
ATOM 817 C C . VAL A 1 106 ? -14.893 -5.146 10.694 1.00 55.69 106 VAL A C 1
ATOM 819 O O . VAL A 1 106 ? -14.314 -5.620 9.715 1.00 55.69 106 VAL A O 1
ATOM 822 N N . VAL A 1 107 ? -14.782 -3.865 11.047 1.00 58.06 107 VAL A N 1
ATOM 823 C CA . VAL A 1 107 ? -13.980 -2.885 10.302 1.00 58.06 107 VAL A CA 1
ATOM 824 C C . VAL A 1 107 ? -12.501 -3.243 10.393 1.00 58.06 107 VAL A C 1
ATOM 826 O O . VAL A 1 107 ? -11.807 -3.263 9.375 1.00 58.06 107 VAL A O 1
ATOM 829 N N . ASN A 1 108 ? -12.047 -3.631 11.586 1.00 61.56 108 ASN A N 1
ATOM 830 C CA . ASN A 1 108 ? -10.683 -4.096 11.817 1.00 61.56 108 ASN A CA 1
ATOM 831 C C . ASN A 1 108 ? -10.357 -5.378 11.032 1.00 61.56 108 ASN A C 1
ATOM 833 O O . ASN A 1 108 ? -9.275 -5.470 10.458 1.00 61.56 108 ASN A O 1
ATOM 837 N N . ILE A 1 109 ? -11.286 -6.335 10.922 1.00 60.16 109 ILE A N 1
ATOM 838 C CA . ILE A 1 109 ? -11.085 -7.567 10.135 1.00 60.16 109 ILE A CA 1
ATOM 839 C C . ILE A 1 109 ? -10.987 -7.267 8.634 1.00 60.16 109 ILE A C 1
ATOM 841 O O . ILE A 1 109 ? -10.112 -7.804 7.956 1.00 60.16 109 ILE A O 1
ATOM 845 N N . ILE A 1 110 ? -11.844 -6.391 8.103 1.00 62.12 110 ILE A N 1
ATOM 846 C CA . ILE A 1 110 ? -11.794 -6.001 6.684 1.00 62.12 110 ILE A CA 1
ATOM 847 C C . ILE A 1 110 ? -10.475 -5.279 6.372 1.00 62.12 110 ILE A C 1
ATOM 849 O O . ILE A 1 110 ? -9.830 -5.587 5.367 1.00 62.12 110 ILE A O 1
ATOM 853 N N . LEU A 1 111 ? -10.042 -4.373 7.255 1.00 60.44 111 LEU A N 1
ATOM 854 C CA . LEU A 1 111 ? -8.740 -3.707 7.168 1.00 60.44 111 LEU A CA 1
ATOM 855 C C . LEU A 1 111 ? -7.584 -4.707 7.215 1.00 60.44 111 LEU A C 1
ATOM 857 O O . LEU A 1 111 ? -6.684 -4.623 6.382 1.00 60.44 111 LEU A O 1
ATOM 861 N N . LEU A 1 112 ? -7.630 -5.685 8.121 1.00 61.69 112 LEU A N 1
ATOM 862 C CA . LEU A 1 112 ? -6.608 -6.722 8.247 1.00 61.69 112 LEU A CA 1
ATOM 863 C C . LEU A 1 112 ? -6.498 -7.561 6.966 1.00 61.69 112 LEU A C 1
ATOM 865 O O . LEU A 1 112 ? -5.395 -7.811 6.478 1.00 61.69 112 LEU A O 1
ATOM 869 N N . VAL A 1 113 ? -7.635 -7.958 6.386 1.00 62.53 113 VAL A N 1
ATOM 870 C CA . VAL A 1 113 ? -7.677 -8.735 5.138 1.00 62.53 113 VAL A CA 1
ATOM 871 C C . VAL A 1 113 ? -7.128 -7.915 3.972 1.00 62.53 113 VAL A C 1
ATOM 873 O O . VAL A 1 113 ? -6.280 -8.413 3.229 1.00 62.53 113 VAL A O 1
ATOM 876 N N . LEU A 1 114 ? -7.521 -6.644 3.834 1.00 62.16 114 LEU A N 1
ATOM 877 C CA . LEU A 1 114 ? -6.981 -5.781 2.777 1.00 62.16 114 LEU A CA 1
ATOM 878 C C . LEU A 1 114 ? -5.491 -5.503 2.940 1.00 62.16 114 LEU A C 1
ATOM 880 O O . LEU A 1 114 ? -4.759 -5.519 1.953 1.00 62.16 114 LEU A O 1
ATOM 884 N N . VAL A 1 115 ? -5.031 -5.265 4.167 1.00 63.56 115 VAL A N 1
ATOM 885 C CA . VAL A 1 115 ? -3.609 -5.065 4.466 1.00 63.56 115 VAL A CA 1
ATOM 886 C C . VAL A 1 115 ? -2.825 -6.333 4.144 1.00 63.56 115 VAL A C 1
ATOM 888 O O . VAL A 1 115 ? -1.759 -6.249 3.539 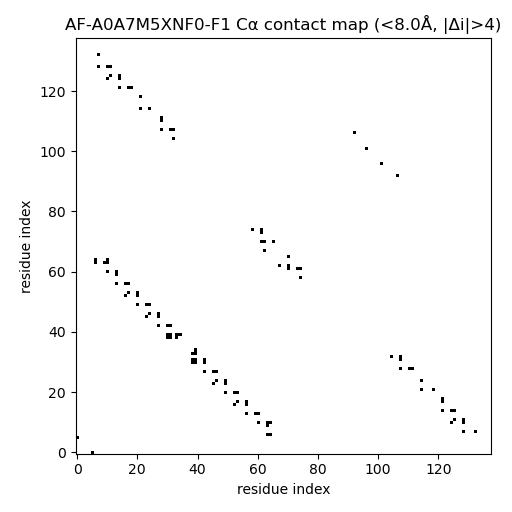1.00 63.56 115 VAL A O 1
ATOM 891 N N . THR A 1 116 ? -3.362 -7.509 4.465 1.00 59.97 116 THR A N 1
ATOM 892 C CA . THR A 1 116 ? -2.721 -8.796 4.157 1.00 59.97 116 THR A CA 1
ATOM 893 C C . THR A 1 116 ? -2.615 -9.019 2.647 1.00 59.97 116 THR A C 1
ATOM 895 O O . THR A 1 116 ? -1.543 -9.362 2.149 1.00 59.97 116 THR A O 1
ATOM 898 N N . ILE A 1 117 ? -3.684 -8.737 1.897 1.00 62.88 117 ILE A N 1
ATOM 899 C CA . ILE A 1 117 ? -3.681 -8.825 0.429 1.00 62.88 117 ILE A CA 1
ATOM 900 C C . ILE A 1 117 ? -2.722 -7.787 -0.177 1.00 62.88 117 ILE A C 1
ATOM 902 O O . ILE A 1 117 ? -1.961 -8.101 -1.091 1.00 62.88 117 ILE A O 1
ATOM 906 N N . GLY A 1 118 ? -2.688 -6.569 0.368 1.00 61.91 118 GLY A N 1
ATOM 907 C CA . GLY A 1 118 ? -1.775 -5.508 -0.058 1.00 61.91 118 GLY A CA 1
ATOM 908 C C . GLY A 1 118 ? -0.298 -5.833 0.188 1.00 61.91 118 GLY A C 1
ATOM 909 O O . GLY A 1 118 ? 0.548 -5.465 -0.625 1.00 61.91 118 GLY A O 1
ATOM 910 N N . ASN A 1 119 ? 0.023 -6.579 1.251 1.00 58.78 119 ASN A N 1
ATOM 911 C CA . ASN A 1 119 ? 1.393 -6.996 1.578 1.00 58.78 119 ASN A CA 1
ATOM 912 C C . ASN A 1 119 ? 1.953 -8.086 0.641 1.00 58.78 119 ASN A C 1
ATOM 914 O O . ASN A 1 119 ? 3.172 -8.237 0.541 1.00 58.78 119 ASN A O 1
ATOM 918 N N . LEU A 1 120 ? 1.109 -8.800 -0.111 1.00 66.38 120 LEU A N 1
ATOM 919 C CA . LEU A 1 120 ? 1.578 -9.738 -1.143 1.00 66.38 120 LEU A CA 1
ATOM 920 C C . LEU A 1 120 ? 2.307 -9.021 -2.289 1.00 66.38 120 LEU A C 1
ATOM 922 O O . LEU A 1 120 ? 3.221 -9.578 -2.897 1.00 66.38 120 LEU A O 1
ATOM 926 N N . HIS A 1 121 ? 1.938 -7.770 -2.562 1.00 66.81 121 HIS A N 1
ATOM 927 C CA . HIS A 1 121 ? 2.489 -6.986 -3.661 1.00 66.81 121 HIS A CA 1
ATOM 928 C C . HIS A 1 121 ? 3.983 -6.630 -3.485 1.00 66.81 121 HIS A C 1
ATOM 930 O O . HIS A 1 121 ? 4.769 -6.948 -4.383 1.00 66.81 121 HIS A O 1
ATOM 936 N N . PRO A 1 122 ? 4.442 -6.063 -2.347 1.00 64.06 122 PRO A N 1
ATOM 937 C CA . PRO A 1 122 ? 5.867 -5.826 -2.107 1.00 64.06 122 PRO A CA 1
ATOM 938 C C . PRO A 1 122 ? 6.696 -7.113 -2.000 1.00 64.06 122 PRO A C 1
ATOM 940 O O . PRO A 1 122 ? 7.846 -7.124 -2.442 1.00 64.06 122 PRO A O 1
ATOM 943 N N . LEU A 1 123 ? 6.128 -8.211 -1.483 1.00 67.06 123 LEU A N 1
ATOM 944 C CA . LEU A 1 123 ? 6.805 -9.515 -1.441 1.00 67.06 123 LEU A CA 1
ATOM 945 C C . LEU A 1 123 ? 7.056 -10.072 -2.849 1.00 67.06 123 LEU A C 1
ATOM 947 O O . LEU A 1 123 ? 8.165 -10.522 -3.154 1.00 67.06 123 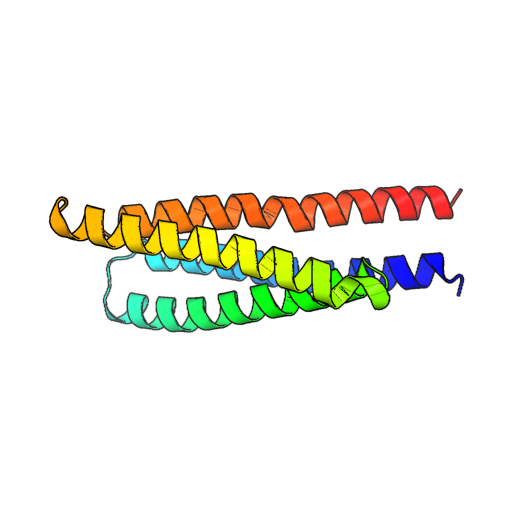LEU A O 1
ATOM 951 N N . TYR A 1 124 ? 6.056 -9.984 -3.729 1.00 73.94 124 TYR A N 1
ATOM 952 C CA . TYR A 1 124 ? 6.193 -10.369 -5.132 1.00 73.94 124 TYR A CA 1
ATOM 953 C C . TYR A 1 124 ? 7.214 -9.489 -5.868 1.00 73.94 124 TYR A C 1
ATOM 955 O O . TYR A 1 124 ? 8.089 -10.000 -6.571 1.00 73.94 124 TYR A O 1
ATOM 963 N N . LEU A 1 125 ? 7.163 -8.172 -5.647 1.00 69.31 125 LEU A N 1
ATOM 964 C CA . LEU A 1 125 ? 8.120 -7.207 -6.196 1.00 69.31 125 LEU A CA 1
ATOM 965 C C . LEU A 1 125 ? 9.558 -7.488 -5.766 1.00 69.31 125 LEU A C 1
ATOM 967 O O . LEU A 1 125 ? 10.471 -7.454 -6.594 1.00 69.31 125 LEU A O 1
ATOM 971 N N . TRP A 1 126 ? 9.767 -7.807 -4.489 1.00 71.62 126 TRP A N 1
ATOM 972 C CA . TRP A 1 126 ? 11.079 -8.176 -3.970 1.00 71.62 126 TRP A CA 1
ATOM 973 C C . TRP A 1 126 ? 11.606 -9.461 -4.617 1.00 71.62 126 TRP A C 1
ATOM 975 O O . TRP A 1 126 ? 12.759 -9.499 -5.061 1.00 71.62 126 TRP A O 1
ATOM 985 N N . TYR A 1 127 ? 10.761 -10.491 -4.736 1.00 77.00 127 TYR A N 1
ATOM 986 C CA . TYR A 1 127 ? 11.121 -11.742 -5.406 1.00 77.00 127 TYR A CA 1
ATOM 987 C C . TYR A 1 127 ? 11.486 -11.516 -6.881 1.00 77.00 127 TYR A C 1
ATOM 989 O O . TYR A 1 127 ? 12.532 -11.987 -7.337 1.00 77.00 127 TYR A O 1
ATOM 997 N N . TYR A 1 128 ? 10.679 -10.735 -7.605 1.00 79.19 128 TYR A N 1
ATOM 998 C CA . TYR A 1 128 ? 10.920 -10.377 -9.003 1.00 79.19 128 TYR A CA 1
ATOM 999 C C . TYR A 1 128 ? 12.245 -9.619 -9.176 1.00 79.19 128 TYR A C 1
ATOM 1001 O O . TYR A 1 128 ? 13.123 -10.063 -9.916 1.00 79.19 128 TYR A O 1
ATOM 1009 N N . CYS A 1 129 ? 12.457 -8.542 -8.407 1.00 72.56 129 CYS A N 1
ATOM 1010 C CA . CYS A 1 129 ? 13.701 -7.765 -8.426 1.00 72.56 129 CYS A CA 1
ATOM 1011 C C . CYS A 1 129 ? 14.938 -8.621 -8.123 1.00 72.56 129 CYS A C 1
ATOM 1013 O O . CYS A 1 129 ? 15.987 -8.441 -8.750 1.00 72.56 129 CYS A O 1
ATOM 1015 N N . LYS A 1 130 ? 14.838 -9.549 -7.163 1.00 77.31 130 LYS A N 1
ATOM 1016 C CA . LYS A 1 130 ? 15.935 -10.453 -6.789 1.00 77.31 130 LYS A CA 1
ATOM 1017 C C . LYS A 1 130 ? 16.256 -11.445 -7.909 1.00 77.31 130 LYS A C 1
ATOM 1019 O O . LYS A 1 130 ? 17.434 -11.691 -8.175 1.00 77.31 130 LYS A O 1
ATOM 1024 N N . ARG A 1 131 ? 15.232 -11.986 -8.577 1.00 83.06 131 ARG A N 1
ATOM 1025 C CA . ARG A 1 131 ? 15.388 -12.925 -9.696 1.00 83.06 131 ARG A CA 1
ATOM 1026 C C . ARG A 1 131 ? 16.023 -12.260 -10.917 1.00 83.06 131 ARG A C 1
ATOM 1028 O O . ARG A 1 131 ? 16.994 -12.791 -11.448 1.00 83.06 131 ARG A O 1
ATOM 1035 N N . GLU A 1 132 ? 15.531 -11.090 -11.313 1.00 78.38 132 GLU A N 1
ATOM 1036 C CA . GLU A 1 132 ? 16.050 -10.368 -12.484 1.00 78.38 132 GLU A CA 1
ATOM 1037 C C . GLU A 1 132 ? 17.456 -9.798 -12.233 1.00 78.38 132 GLU A C 1
ATOM 1039 O O . GLU A 1 132 ? 18.311 -9.847 -13.114 1.00 78.38 132 GLU A O 1
ATOM 1044 N N . THR A 1 133 ? 17.763 -9.366 -10.998 1.00 76.25 133 THR A N 1
ATOM 1045 C CA . THR A 1 133 ? 19.143 -8.987 -10.632 1.00 76.25 133 THR A CA 1
ATOM 1046 C C . THR A 1 133 ? 20.101 -10.174 -10.788 1.00 76.25 133 THR A C 1
ATOM 1048 O O . THR A 1 133 ? 21.187 -9.994 -11.323 1.00 76.25 133 THR A O 1
ATOM 1051 N N . LYS A 1 134 ? 19.704 -11.389 -10.369 1.00 76.56 134 LYS A N 1
ATOM 1052 C CA . LYS A 1 134 ? 20.528 -12.598 -10.552 1.00 76.56 134 LYS A CA 1
ATOM 1053 C C . LYS A 1 134 ? 20.731 -12.960 -12.026 1.00 76.56 134 LYS A C 1
ATOM 1055 O O . LYS A 1 134 ? 21.829 -13.374 -12.375 1.00 76.56 134 LYS A O 1
ATOM 1060 N N . ARG A 1 135 ? 19.707 -12.801 -12.875 1.00 74.31 135 ARG A N 1
ATOM 1061 C CA . ARG A 1 135 ? 19.811 -13.062 -14.323 1.00 74.31 135 ARG A CA 1
ATOM 1062 C C . ARG A 1 135 ? 20.779 -12.111 -15.025 1.00 74.31 135 ARG A C 1
ATOM 1064 O O . ARG A 1 135 ? 21.553 -12.566 -15.844 1.00 74.31 135 ARG A O 1
ATOM 1071 N N . LEU A 1 136 ? 20.764 -10.825 -14.675 1.00 70.62 136 LEU A N 1
ATOM 1072 C CA . LEU A 1 136 ? 21.628 -9.796 -15.280 1.00 70.62 136 LEU A CA 1
ATOM 1073 C C . LEU A 1 136 ? 23.072 -9.781 -14.741 1.00 70.62 136 LEU A C 1
ATOM 1075 O O . LEU A 1 136 ? 23.886 -8.966 -15.183 1.00 70.62 136 LEU A O 1
ATOM 1079 N N . SER A 1 137 ? 23.365 -10.596 -13.725 1.00 65.88 137 SER A N 1
ATOM 1080 C CA . SER A 1 137 ? 24.709 -10.798 -13.168 1.00 65.88 137 SER A CA 1
ATOM 1081 C C . SER A 1 137 ? 25.395 -12.063 -13.694 1.00 65.88 137 SER A C 1
ATOM 1083 O O . SER A 1 137 ? 26.547 -12.288 -13.332 1.00 65.88 137 SER A O 1
ATOM 1085 N N . CYS A 1 138 ? 24.693 -12.870 -14.494 1.00 54.38 138 CYS A N 1
ATOM 1086 C CA . CYS A 1 138 ? 25.208 -14.055 -15.173 1.00 54.38 138 CYS A CA 1
ATOM 1087 C C . CYS A 1 138 ? 25.449 -13.734 -16.651 1.00 54.38 138 CYS A C 1
ATOM 1089 O O . CYS A 1 138 ? 26.372 -14.351 -17.220 1.00 54.38 138 CYS A O 1
#

Nearest PDB structures (foldseek):
  4k0d-assembly1_B  TM=4.382E-01  e=1.540E+00  Anaeromyxobacter dehalogenans 2CP-C
  6jx6-assembly1_A  TM=4.036E-01  e=8.452E+00  Homo sapiens

Sequence (138 aa):
MSPEKAHLKRLKDCILPFTITGILAIILCIISLIPHLQLQIASFVLYMVMRGFLYSNHGAYMGSAFPASQFGTLYGFGIFIAGVVGTFQYALFEMKSNLLDGDPLVVNIILLVLVTIGNLHPLYLWYYCKRETKRLSC

Mean predicted aligned error: 9.69 Å

Solvent-accessible surface area (backbone atoms only — not comparable to full-atom values): 7715 Å² total; per-residue (Å²): 131,59,72,68,59,54,43,52,49,48,52,53,64,46,47,59,58,50,49,54,37,52,52,48,49,52,54,42,56,58,50,66,69,49,98,40,75,71,52,47,56,51,37,52,55,52,46,56,50,38,52,51,48,48,54,52,48,51,52,54,42,44,63,45,77,41,60,77,92,50,31,64,61,55,53,50,51,55,50,47,53,52,48,56,53,49,53,52,50,51,55,53,46,58,58,43,60,76,76,44,95,72,69,67,64,62,61,54,49,54,51,48,53,52,52,55,60,57,52,50,52,56,54,50,51,51,53,50,54,54,52,52,53,54,60,78,73,108

Secondary structure (DSSP, 8-state):
--HHHHHHHHHHHTHHHHHHHHHHHHHHHHHTTS--HHHHHHHHHHHHHHHHHHHHHHHHHHHHHS-HHHHHHHHHHHHHHHHHHHHHHHHHHHHHHTTS---THHHHHHHHHHHHHHHHHHHHHHHHHHHHHHHTT-

InterPro domains:
  IPR027197 Equilibrative nucleobase transporter 1 [PTHR20765] (5-135)
  IPR036259 MFS transporter superfamily [SSF103473] (20-135)

Organism: NCBI:txid252671